Protein AF-A0A955KKB9-F1 (afdb_monomer)

Nearest PDB structures (foldseek):
  2l6j-assembly1_A  TM=2.402E-01  e=9.523E+00  Saccharomyces cerevisiae

Mean predicted aligned error: 6.65 Å

Sequence (128 aa):
MEPEPQNHTEEQAEVVNETSSSEEKAANIFSVLGYIIPILFFIPLLDEKTKSVPAVKFHANQQLIILILFIVLQFLHMSILMMLGSLGYLLMNVANLAIFALAIYGALSAHRGQMKELPLIGHFRILK

Secondary structure (DSSP, 8-state):
-PPP---HHHHHHHHHHHHHHHHHHHHHHHHHHHHHSGGGGGGGGSSHHHHTSHHHHHHHHHHHHHHHHHHHHHHHHHHHHHHHHHHHHHHHHHHHHHHHHHHHHHHHHHHTT--PPPTTTTT-----

Radius of gyration: 21.15 Å; Cα contacts (8 Å, |Δi|>4): 126; chains: 1; bounding box: 68×23×64 Å

pLDDT: mean 89.82, std 10.77, range [51.34, 97.81]

Foldseek 3Di:
DPPPPPDPPVVVVVVVVVLLVVLVVVLLVQLQVCLVVLVCLCVLCVDPSNVVDPSSLLSSQVSVQLVVQVVVLVVCLVVQCVVPPPVSVVVSVVSVVVSNVQSVVSNVCSNVVHSDAGPPRRPDHDDD

Structure (mmCIF, N/CA/C/O backbone):
data_AF-A0A955KKB9-F1
#
_entry.id   AF-A0A955KKB9-F1
#
loop_
_atom_site.group_PDB
_atom_site.id
_atom_site.type_symbol
_atom_site.label_atom_id
_atom_site.label_alt_id
_atom_site.label_comp_id
_atom_site.label_asym_id
_atom_site.label_entity_id
_atom_site.label_seq_id
_atom_site.pdbx_PDB_ins_code
_atom_site.Cartn_x
_atom_site.Cartn_y
_atom_site.Cartn_z
_atom_site.occupancy
_atom_site.B_iso_or_equiv
_atom_site.auth_seq_id
_atom_site.auth_comp_id
_atom_site.auth_asym_id
_atom_site.auth_atom_id
_atom_site.pdbx_PDB_model_num
ATOM 1 N N . MET A 1 1 ? -49.625 8.229 40.887 1.00 53.25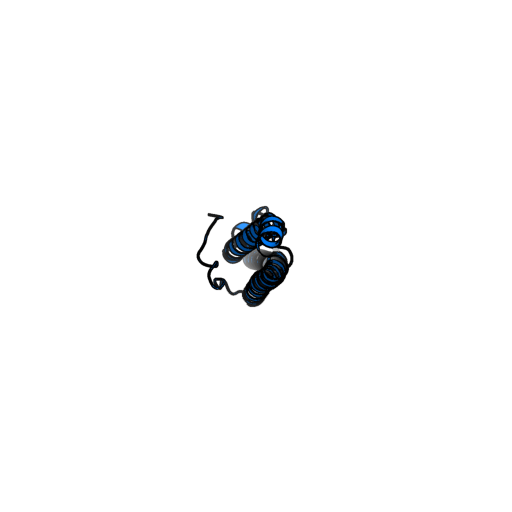 1 MET A N 1
ATOM 2 C CA . MET A 1 1 ? -48.943 7.397 39.880 1.00 53.25 1 MET A CA 1
ATOM 3 C C . MET A 1 1 ? -47.573 8.006 39.714 1.00 53.25 1 MET A C 1
ATOM 5 O O . MET A 1 1 ? -47.447 9.040 39.076 1.00 53.25 1 MET A O 1
ATOM 9 N N . GLU A 1 2 ? -46.612 7.473 40.456 1.00 51.34 2 GLU A N 1
ATOM 10 C CA . GLU A 1 2 ? -45.209 7.867 40.351 1.00 51.34 2 GLU A CA 1
ATOM 11 C C . GLU A 1 2 ? -44.683 7.283 39.031 1.00 51.34 2 GLU A C 1
ATOM 13 O O . GLU A 1 2 ? -44.978 6.116 38.760 1.00 51.34 2 GLU A O 1
ATOM 18 N N . PRO A 1 3 ? -44.038 8.070 38.152 1.00 57.94 3 PRO A N 1
ATOM 19 C CA . PRO A 1 3 ? -43.471 7.519 36.929 1.00 57.94 3 PRO A CA 1
ATOM 20 C C . PRO A 1 3 ? -42.380 6.518 37.318 1.00 57.94 3 PRO A C 1
ATOM 22 O O . PRO A 1 3 ? -41.490 6.850 38.099 1.00 57.94 3 PRO A O 1
ATOM 25 N N . GLU A 1 4 ? -42.476 5.285 36.816 1.00 61.56 4 GLU A N 1
ATOM 26 C CA . GLU A 1 4 ? -41.440 4.278 37.048 1.00 61.56 4 GLU A CA 1
ATOM 27 C C . GLU A 1 4 ? -40.074 4.806 36.581 1.00 61.56 4 GLU A C 1
ATOM 29 O O . GLU A 1 4 ? -40.006 5.480 35.547 1.00 61.56 4 GLU A O 1
ATOM 34 N N . PRO A 1 5 ? -38.980 4.526 37.313 1.00 53.59 5 PRO A N 1
ATOM 35 C CA . PRO A 1 5 ? -37.652 4.967 36.921 1.00 53.59 5 PRO A CA 1
ATOM 36 C C . PRO A 1 5 ? -37.246 4.233 35.640 1.00 53.59 5 PRO A C 1
ATOM 38 O O . PRO A 1 5 ? -36.786 3.093 35.675 1.00 53.59 5 PRO A O 1
ATOM 41 N N . GLN A 1 6 ? -37.431 4.884 34.492 1.00 57.03 6 GLN A N 1
ATOM 42 C CA . GLN A 1 6 ? -36.923 4.414 33.210 1.00 57.03 6 GLN A CA 1
ATOM 43 C C . GLN A 1 6 ? -35.391 4.403 33.262 1.00 57.03 6 GLN A C 1
ATOM 45 O O . GLN A 1 6 ? -34.722 5.408 33.068 1.00 57.03 6 GLN A O 1
ATOM 50 N N . ASN A 1 7 ? -34.845 3.242 33.600 1.00 58.91 7 ASN A N 1
ATOM 51 C CA . ASN A 1 7 ? -33.945 2.518 32.716 1.00 58.91 7 ASN A CA 1
ATOM 52 C C . ASN A 1 7 ? -32.727 3.269 32.128 1.00 58.91 7 ASN A C 1
ATOM 54 O O . ASN A 1 7 ? -32.299 2.999 31.009 1.00 58.91 7 ASN A O 1
ATOM 58 N N . HIS A 1 8 ? -32.116 4.175 32.892 1.00 59.00 8 HIS A N 1
ATOM 59 C CA . HIS A 1 8 ? -30.883 4.867 32.492 1.00 59.00 8 HIS A CA 1
ATOM 60 C C . HIS A 1 8 ? -29.696 3.923 32.217 1.00 59.00 8 HIS A C 1
ATOM 62 O O . HIS A 1 8 ? -28.721 4.328 31.588 1.00 59.00 8 HIS A O 1
ATOM 68 N N . THR A 1 9 ? -29.746 2.675 32.691 1.00 70.12 9 THR A N 1
ATOM 69 C CA . THR A 1 9 ? -28.692 1.676 32.474 1.00 70.12 9 THR A CA 1
ATOM 70 C C . THR A 1 9 ? -28.844 0.938 31.142 1.00 70.12 9 THR A C 1
ATOM 72 O O . THR A 1 9 ? -27.831 0.722 30.481 1.00 70.12 9 THR A O 1
ATOM 75 N N . GLU A 1 10 ? -30.060 0.589 30.702 1.00 72.94 10 GLU A N 1
ATOM 76 C CA . GLU A 1 10 ? -30.242 -0.056 29.389 1.00 72.94 10 GLU A CA 1
ATOM 77 C C . GLU A 1 10 ? -30.146 0.958 28.242 1.00 72.94 10 GLU A C 1
ATOM 79 O O . GLU A 1 10 ? -29.537 0.637 27.229 1.00 72.94 10 GLU A O 1
ATOM 84 N N . GLU A 1 11 ? -30.611 2.203 28.422 1.00 74.56 11 GLU A N 1
ATOM 85 C CA . GLU A 1 11 ? -30.453 3.267 27.413 1.00 74.56 11 GLU A CA 1
ATOM 86 C C . GLU A 1 11 ? -28.968 3.591 27.160 1.00 74.56 11 GLU A C 1
ATOM 88 O O . GLU A 1 11 ? -28.527 3.716 26.018 1.00 74.56 11 GLU A O 1
ATOM 93 N N . GLN A 1 12 ? -28.147 3.650 28.216 1.00 71.06 12 GLN A N 1
ATOM 94 C CA . GLN A 1 12 ? -26.698 3.824 28.062 1.00 71.06 12 GLN A CA 1
ATOM 95 C C . GLN A 1 12 ? -26.019 2.588 27.464 1.00 71.06 12 GLN A C 1
ATOM 97 O O . GLN A 1 12 ? -25.096 2.736 26.663 1.00 71.06 12 GLN A O 1
ATOM 102 N N . ALA A 1 13 ? -26.465 1.378 27.814 1.00 76.94 13 ALA A N 1
ATOM 103 C CA . ALA A 1 13 ? -25.939 0.153 27.217 1.00 76.94 13 ALA A CA 1
ATOM 104 C C . ALA A 1 13 ? -26.260 0.065 25.712 1.00 76.94 13 ALA A C 1
ATOM 106 O O . ALA A 1 13 ? -25.400 -0.342 24.931 1.00 76.94 13 ALA A O 1
ATOM 107 N N . GLU A 1 14 ? -27.451 0.497 25.295 1.00 77.94 14 GLU A N 1
ATOM 108 C CA . GLU A 1 14 ? -27.886 0.524 23.897 1.00 77.94 14 GLU A CA 1
ATOM 109 C C . GLU A 1 14 ? -27.102 1.564 23.081 1.00 77.94 14 GLU A C 1
ATOM 111 O O . GLU A 1 14 ? -26.516 1.219 22.054 1.00 77.94 14 GLU A O 1
ATOM 116 N N . VAL A 1 15 ? -26.961 2.797 23.587 1.00 79.75 15 VAL A N 1
ATOM 117 C CA . VAL A 1 15 ? -26.179 3.865 22.929 1.00 79.75 15 VAL A CA 1
ATOM 118 C C . VAL A 1 15 ? -24.700 3.487 22.784 1.00 79.75 15 VAL A C 1
ATOM 120 O O . VAL A 1 15 ? -24.095 3.736 21.736 1.00 79.75 15 VAL A O 1
ATOM 123 N N . VAL A 1 16 ? -24.101 2.868 23.808 1.00 80.44 16 VAL A N 1
ATOM 124 C CA . VAL A 1 16 ? -22.705 2.400 23.752 1.00 80.44 16 VAL A CA 1
ATOM 125 C C . VAL A 1 16 ? -22.542 1.283 22.720 1.00 80.44 16 VAL A C 1
ATOM 127 O O . VAL A 1 16 ? -21.574 1.301 21.959 1.00 80.44 16 VAL A O 1
ATOM 130 N N . ASN A 1 17 ? -23.490 0.346 22.651 1.00 79.19 17 ASN A N 1
ATOM 131 C CA . ASN A 1 17 ? -23.450 -0.777 21.716 1.00 79.19 17 ASN A CA 1
ATOM 132 C C . ASN A 1 17 ? -23.676 -0.344 20.252 1.00 79.19 17 ASN A C 1
ATOM 134 O O . ASN A 1 17 ? -23.012 -0.839 19.340 1.00 79.19 17 ASN A O 1
ATOM 138 N N . GLU A 1 18 ? -24.572 0.615 20.004 1.00 78.88 18 GLU A N 1
ATOM 139 C CA . GLU A 1 18 ? -24.777 1.178 18.663 1.00 78.88 18 GLU A CA 1
ATOM 140 C C . GLU A 1 18 ? -23.571 2.000 18.186 1.00 78.88 18 GLU A C 1
ATOM 142 O O . GLU A 1 18 ? -23.162 1.911 17.020 1.00 78.88 18 GLU A O 1
ATOM 147 N N . THR A 1 19 ? -22.974 2.781 19.093 1.00 78.06 19 THR A N 1
ATOM 148 C CA . THR A 1 19 ? -21.808 3.618 18.785 1.00 78.06 19 THR A CA 1
ATOM 149 C C . THR A 1 19 ? -20.592 2.754 18.451 1.00 78.06 19 THR A C 1
ATOM 151 O O . THR A 1 19 ? -19.985 2.951 17.397 1.00 78.06 19 THR A O 1
ATOM 154 N N . SER A 1 20 ? -20.285 1.741 19.270 1.00 79.00 20 SER A N 1
ATOM 155 C CA . SER A 1 20 ? -19.167 0.821 19.016 1.00 79.00 20 SER A CA 1
ATOM 156 C C . SER A 1 20 ? -19.353 0.037 17.712 1.00 79.00 20 SER A C 1
ATOM 158 O O . SER A 1 20 ? -18.431 -0.035 16.899 1.00 79.00 20 SER A O 1
ATOM 160 N N . SER A 1 21 ? -20.567 -0.457 17.438 1.00 82.12 21 SER A N 1
ATOM 161 C CA . SER A 1 21 ? -20.885 -1.153 16.184 1.00 82.12 21 SER A CA 1
ATOM 162 C C . SER A 1 21 ? -20.669 -0.269 14.950 1.00 82.12 21 SER A C 1
ATOM 164 O O . SER A 1 21 ? -20.189 -0.732 13.910 1.00 82.12 21 SER A O 1
ATOM 166 N N . SER A 1 22 ? -21.023 1.012 15.045 1.00 81.81 22 SER A N 1
ATOM 167 C CA . SER A 1 22 ? -20.892 1.966 13.942 1.00 81.81 22 SER A CA 1
ATOM 168 C C . SER A 1 22 ? -19.431 2.334 13.669 1.00 81.81 22 SER A C 1
ATOM 170 O O . SER A 1 22 ? -19.010 2.383 12.510 1.00 81.81 22 SER A O 1
ATOM 172 N N . GLU A 1 23 ? -18.641 2.533 14.723 1.00 81.06 23 GLU A N 1
ATOM 173 C CA . GLU A 1 23 ? -17.207 2.823 14.633 1.00 81.06 23 GLU A CA 1
ATOM 174 C C . GLU A 1 23 ? -16.420 1.632 14.069 1.00 81.06 23 GLU A C 1
ATOM 176 O O . GLU A 1 23 ? -15.588 1.810 13.176 1.00 81.06 23 GLU A O 1
ATOM 181 N N . GLU A 1 24 ? -16.742 0.407 14.492 1.00 80.19 24 GLU A N 1
ATOM 182 C CA . GLU A 1 24 ? -16.157 -0.819 13.938 1.00 80.19 24 GLU A CA 1
ATOM 183 C C . GLU A 1 24 ? -16.484 -0.997 12.450 1.00 80.19 24 GLU A C 1
ATOM 185 O O . GLU A 1 24 ? -15.611 -1.344 11.649 1.00 80.19 24 GLU A O 1
ATOM 190 N N . LYS A 1 25 ? -17.726 -0.715 12.036 1.00 85.69 25 LYS A N 1
ATOM 191 C CA . LYS A 1 25 ? -18.114 -0.750 10.615 1.00 85.69 25 LYS A CA 1
ATOM 192 C C . LYS A 1 25 ? -17.321 0.263 9.791 1.00 85.69 25 LYS A C 1
ATOM 194 O O . LYS A 1 25 ? -16.797 -0.101 8.737 1.00 85.69 25 LYS A O 1
ATOM 199 N N . ALA A 1 26 ? -17.199 1.503 10.264 1.00 82.25 26 ALA A N 1
ATOM 200 C CA . ALA A 1 26 ? -16.409 2.530 9.587 1.00 82.25 26 ALA A CA 1
ATOM 201 C C . ALA A 1 26 ? -14.926 2.127 9.495 1.00 82.25 26 ALA A C 1
ATOM 203 O O . ALA A 1 26 ? -14.334 2.173 8.413 1.00 82.25 26 ALA A O 1
ATOM 204 N N . ALA A 1 27 ? -14.347 1.645 10.599 1.00 84.44 27 ALA A N 1
ATOM 205 C CA . ALA A 1 27 ? -12.983 1.130 10.658 1.00 84.44 27 ALA A CA 1
ATOM 206 C C . ALA A 1 27 ? -12.735 0.011 9.632 1.00 84.44 27 ALA A C 1
ATOM 208 O O . ALA A 1 27 ? -11.718 0.031 8.931 1.00 84.44 27 ALA A O 1
ATOM 209 N N . ASN A 1 28 ? -13.673 -0.929 9.489 1.00 87.56 28 ASN A N 1
ATOM 210 C CA . ASN A 1 28 ? -13.590 -2.016 8.513 1.00 87.56 28 ASN A CA 1
ATOM 211 C C . ASN A 1 28 ? -13.627 -1.504 7.064 1.00 87.56 28 ASN A C 1
ATOM 213 O O . ASN A 1 28 ? -12.816 -1.937 6.241 1.00 87.56 28 ASN A O 1
ATOM 217 N N . ILE A 1 29 ? -14.509 -0.547 6.752 1.00 91.44 29 ILE A N 1
ATOM 218 C CA . ILE A 1 29 ? -14.609 0.048 5.408 1.00 91.44 29 ILE A CA 1
ATOM 219 C C . ILE A 1 29 ? -13.287 0.711 5.016 1.00 91.44 29 ILE A C 1
ATOM 221 O O . ILE A 1 29 ? -12.753 0.423 3.944 1.00 91.44 29 ILE A O 1
ATOM 225 N N . PHE A 1 30 ? -12.723 1.556 5.883 1.00 92.06 30 PHE A N 1
ATOM 226 C CA . PHE A 1 30 ? -11.461 2.236 5.583 1.00 92.06 30 PHE A CA 1
ATOM 227 C C . PHE A 1 30 ? -10.268 1.278 5.545 1.00 92.06 30 PHE A C 1
ATOM 229 O O . PHE A 1 30 ? -9.363 1.452 4.724 1.00 92.06 30 PHE A O 1
ATOM 236 N N . SER A 1 31 ? -10.288 0.231 6.372 1.00 91.69 31 SER A N 1
ATOM 237 C CA . SER A 1 31 ? -9.256 -0.807 6.360 1.00 91.69 31 SER A CA 1
ATOM 238 C C . SER A 1 31 ? -9.196 -1.539 5.021 1.00 91.69 31 SER A C 1
ATOM 240 O O . SER A 1 31 ? -8.103 -1.875 4.580 1.00 91.69 31 SER A O 1
ATOM 242 N N . VAL A 1 32 ? -10.328 -1.741 4.338 1.00 95.50 32 VAL A N 1
ATOM 243 C CA . VAL A 1 32 ? -10.368 -2.334 2.990 1.00 95.50 32 VAL A CA 1
ATOM 244 C C . VAL A 1 32 ? -10.091 -1.288 1.909 1.00 95.50 32 VAL A C 1
ATOM 246 O O . VAL A 1 32 ? -9.240 -1.505 1.043 1.00 95.50 32 VAL A O 1
ATOM 249 N N . LEU A 1 33 ? -10.782 -0.145 1.957 1.00 95.50 33 LEU A N 1
ATO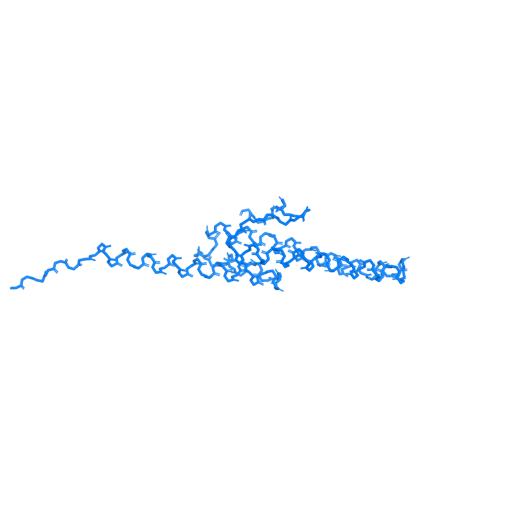M 250 C CA . LEU A 1 33 ? -10.721 0.891 0.923 1.00 95.50 33 LEU A CA 1
ATOM 251 C C . LEU A 1 33 ? -9.305 1.437 0.734 1.00 95.50 33 LEU A C 1
ATOM 253 O O . LEU A 1 33 ? -8.883 1.662 -0.400 1.00 95.50 33 LEU A O 1
ATOM 257 N N . GLY A 1 34 ? -8.550 1.590 1.821 1.00 95.19 34 GLY A N 1
ATOM 258 C CA . GLY A 1 34 ? -7.172 2.051 1.743 1.00 95.19 34 GLY A CA 1
ATOM 259 C C . GLY A 1 34 ? -6.240 1.082 1.008 1.00 95.19 34 GLY A C 1
ATOM 260 O O . GLY A 1 34 ? -5.199 1.509 0.548 1.00 95.19 34 GLY A O 1
ATOM 261 N N . TYR A 1 35 ? -6.576 -0.196 0.802 1.00 96.62 35 TYR A N 1
ATOM 262 C CA . TYR A 1 35 ? -5.774 -1.047 -0.096 1.00 96.62 35 TYR A CA 1
ATOM 263 C C . TYR A 1 35 ? -6.112 -0.838 -1.573 1.00 96.62 35 TYR A C 1
ATOM 265 O O . TYR A 1 35 ? -5.246 -1.017 -2.426 1.00 96.62 35 TYR A O 1
ATOM 273 N N . ILE A 1 36 ? -7.351 -0.450 -1.883 1.00 95.12 36 ILE A N 1
ATOM 274 C CA . ILE A 1 36 ? -7.781 -0.129 -3.251 1.00 95.12 36 ILE A CA 1
ATOM 275 C C . ILE A 1 36 ? -7.223 1.238 -3.657 1.00 95.12 36 ILE A C 1
ATOM 277 O O . ILE A 1 36 ? -6.758 1.420 -4.780 1.00 95.12 36 ILE A O 1
ATOM 281 N N . ILE A 1 37 ? -7.243 2.191 -2.724 1.00 96.31 37 ILE A N 1
ATOM 282 C CA . ILE A 1 37 ? -6.749 3.553 -2.913 1.00 96.31 37 ILE A CA 1
ATOM 283 C C . ILE A 1 37 ? -5.764 3.880 -1.768 1.00 96.31 37 ILE A C 1
ATOM 285 O O . ILE A 1 37 ? -6.150 4.545 -0.804 1.00 96.31 37 ILE A O 1
ATOM 289 N N . PRO A 1 38 ? -4.484 3.446 -1.863 1.00 95.19 38 PRO A N 1
ATOM 290 C CA . PRO A 1 38 ? -3.458 3.597 -0.813 1.00 95.19 38 PRO A CA 1
ATOM 291 C C . PRO A 1 38 ? -3.247 5.00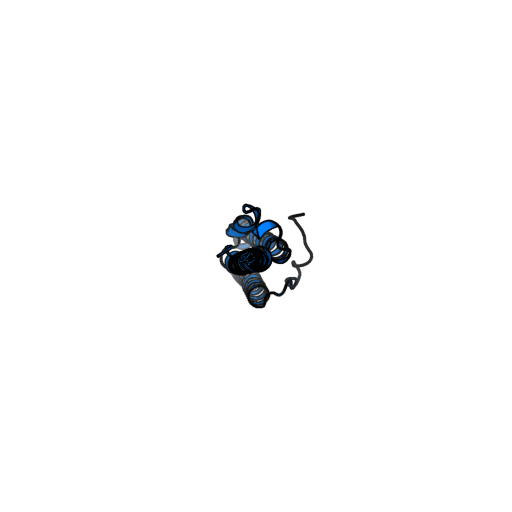1 -0.277 1.00 95.19 38 PRO A C 1
ATOM 293 O O . PRO A 1 38 ? -2.891 5.165 0.885 1.00 95.19 38 PRO A O 1
ATOM 296 N N . ILE A 1 39 ? -3.513 6.029 -1.082 1.00 96.75 39 ILE A N 1
ATOM 297 C CA . ILE A 1 39 ? -3.407 7.416 -0.630 1.00 96.75 39 ILE A CA 1
ATOM 298 C C . ILE A 1 39 ? -4.418 7.761 0.475 1.00 96.75 39 ILE A C 1
ATOM 300 O O . ILE A 1 39 ? -4.156 8.663 1.257 1.00 96.75 39 ILE A O 1
ATOM 304 N N . LEU A 1 40 ? -5.527 7.024 0.612 1.00 96.25 40 LEU A N 1
ATOM 305 C CA . LEU A 1 40 ? -6.551 7.278 1.633 1.00 96.25 40 LEU A CA 1
ATOM 306 C C . LEU A 1 40 ? -6.213 6.709 3.021 1.00 96.25 40 LEU A C 1
ATOM 308 O O . LEU A 1 40 ? -7.034 6.829 3.929 1.00 96.25 40 LEU A O 1
ATOM 312 N N . PHE A 1 41 ? -5.023 6.129 3.219 1.00 96.12 41 PHE A N 1
ATOM 313 C CA . PHE A 1 41 ? -4.624 5.489 4.482 1.00 96.12 41 PHE A CA 1
ATOM 314 C C . PHE A 1 41 ? -4.788 6.379 5.725 1.00 96.12 41 PHE A C 1
ATOM 316 O O . PHE A 1 41 ? -4.994 5.884 6.831 1.00 96.12 41 PHE A O 1
ATOM 323 N N . PHE A 1 42 ? -4.678 7.699 5.557 1.00 95.69 42 PHE A N 1
ATOM 324 C CA . PHE A 1 42 ? -4.711 8.658 6.656 1.00 95.69 42 PHE A CA 1
ATOM 325 C C . PHE A 1 42 ? -6.127 9.084 7.056 1.00 95.69 42 PHE A C 1
ATOM 327 O O . PHE A 1 42 ? -6.300 9.579 8.164 1.00 95.69 42 PHE A O 1
ATOM 334 N N . ILE A 1 43 ? -7.137 8.890 6.198 1.00 95.25 43 ILE A N 1
ATOM 335 C CA . ILE A 1 43 ? -8.516 9.338 6.451 1.00 95.25 43 ILE A CA 1
ATOM 336 C C . ILE A 1 43 ? -9.066 8.825 7.792 1.00 95.25 43 ILE A C 1
ATOM 338 O O . ILE A 1 43 ? -9.455 9.657 8.611 1.00 95.25 43 ILE A O 1
ATOM 342 N N . PRO A 1 44 ? -9.044 7.512 8.096 1.00 91.69 44 PRO A N 1
ATOM 343 C CA . PRO A 1 44 ? -9.562 7.015 9.372 1.00 91.69 44 PRO A CA 1
ATOM 344 C C . PRO A 1 44 ? -8.672 7.365 10.580 1.00 91.69 44 PRO A C 1
ATOM 346 O O . PRO A 1 44 ? -9.046 7.087 11.716 1.00 91.69 44 PRO A O 1
ATOM 349 N N . LEU A 1 45 ? -7.489 7.952 10.369 1.00 94.19 45 LEU A N 1
ATOM 350 C CA . LEU A 1 45 ? -6.620 8.426 11.452 1.00 94.19 45 LEU A CA 1
ATOM 351 C C . LEU A 1 45 ? -6.936 9.866 11.874 1.00 94.19 45 LEU A C 1
ATOM 353 O O . LEU A 1 45 ? -6.442 10.307 12.910 1.00 94.19 45 LEU A O 1
ATOM 357 N N . LEU A 1 46 ? -7.735 10.590 11.082 1.00 94.00 46 LEU A N 1
ATOM 358 C CA . LEU A 1 46 ? -8.174 11.952 11.392 1.00 94.00 46 LEU A CA 1
ATOM 359 C C . LEU A 1 46 ? -9.373 11.987 12.349 1.00 94.00 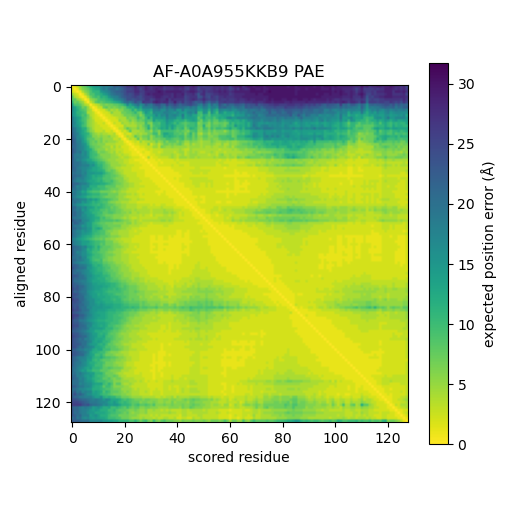46 LEU A C 1
ATOM 361 O O . LEU A 1 46 ? -9.600 13.011 12.986 1.00 94.00 46 LEU A O 1
ATOM 365 N N . ASP A 1 47 ? -10.131 10.896 12.449 1.00 91.81 47 ASP A N 1
ATOM 366 C CA . ASP A 1 47 ? -11.280 10.783 13.348 1.00 91.81 47 ASP A CA 1
ATOM 367 C C . ASP A 1 47 ? -10.859 10.126 14.674 1.00 91.81 47 ASP A C 1
ATOM 369 O O . ASP A 1 47 ? -10.296 9.030 14.700 1.00 91.81 47 ASP A O 1
ATOM 373 N N . GLU A 1 48 ? -11.132 10.815 15.788 1.00 89.25 48 GLU A N 1
ATOM 374 C CA . GLU A 1 48 ? -10.856 10.366 17.160 1.00 89.25 48 GLU A CA 1
ATOM 375 C C . GLU A 1 48 ? -11.478 9.002 17.471 1.00 89.25 48 GLU A C 1
ATOM 377 O O . GLU A 1 48 ? -10.889 8.199 18.199 1.00 89.25 48 GLU A O 1
ATOM 382 N N . LYS A 1 49 ? -12.645 8.729 16.883 1.00 86.81 49 LYS A N 1
ATOM 383 C CA . LYS A 1 49 ? -13.397 7.494 17.087 1.00 86.81 49 LYS A CA 1
ATOM 384 C C . LYS A 1 49 ? -12.681 6.314 16.448 1.00 86.81 49 LYS A C 1
ATOM 386 O O . LYS A 1 49 ? -12.335 5.341 17.113 1.00 86.81 49 LYS A O 1
ATOM 391 N N . THR A 1 50 ? -12.350 6.435 15.164 1.00 88.56 50 THR A N 1
ATOM 392 C CA . THR A 1 50 ? -11.743 5.339 14.401 1.00 88.56 50 THR A CA 1
ATOM 393 C C . THR A 1 50 ? -10.247 5.183 14.656 1.00 88.56 50 THR A C 1
ATOM 395 O O . THR A 1 50 ? -9.744 4.061 14.611 1.00 88.56 50 THR A O 1
ATOM 398 N N . LYS A 1 51 ? -9.506 6.258 14.963 1.00 88.81 51 LYS A N 1
ATOM 399 C CA . LYS A 1 51 ? -8.044 6.179 15.151 1.00 88.81 51 LYS A CA 1
ATOM 400 C C . LYS A 1 51 ? -7.628 5.347 16.370 1.00 88.81 51 LYS A C 1
ATOM 402 O O . LYS A 1 51 ? -6.486 4.891 16.432 1.00 88.81 51 LYS A O 1
ATOM 407 N N . SER A 1 52 ? -8.530 5.187 17.342 1.00 87.81 52 SER A N 1
ATOM 408 C CA . SER A 1 52 ? -8.310 4.385 18.550 1.00 87.81 52 SER A CA 1
ATOM 409 C C . SER A 1 52 ? -8.377 2.875 18.276 1.00 87.81 52 SER A C 1
ATOM 411 O O . SER A 1 52 ? -7.782 2.084 19.009 1.00 87.81 52 SER A O 1
ATOM 413 N N . VAL A 1 53 ? -9.035 2.473 17.181 1.00 90.19 53 VAL A N 1
ATOM 414 C CA . VAL A 1 53 ? -9.220 1.074 16.794 1.00 90.19 53 VAL A CA 1
ATOM 415 C C . VAL A 1 53 ? -7.885 0.485 16.304 1.00 90.19 53 VAL A C 1
ATOM 417 O O . VAL A 1 53 ? -7.331 0.960 15.306 1.00 90.19 53 VAL A O 1
ATOM 420 N N . PRO A 1 54 ? -7.358 -0.593 16.925 1.00 90.88 54 PRO A N 1
ATOM 421 C CA . PRO A 1 54 ? -6.047 -1.148 16.569 1.00 90.88 54 PRO A CA 1
ATOM 422 C C . PRO A 1 54 ? -5.912 -1.550 15.091 1.00 90.88 54 PRO A C 1
ATOM 424 O O . PRO A 1 54 ? -4.873 -1.309 14.469 1.00 90.88 54 PRO A O 1
ATOM 427 N N . ALA A 1 55 ? -6.978 -2.111 14.509 1.00 92.38 55 ALA A N 1
ATOM 428 C CA . ALA A 1 55 ? -7.007 -2.545 13.113 1.00 92.38 55 ALA A CA 1
ATOM 429 C C . ALA A 1 55 ? -6.828 -1.381 12.126 1.00 92.38 55 ALA A C 1
ATOM 431 O O . ALA A 1 55 ? -6.115 -1.530 11.133 1.00 92.38 55 ALA A O 1
ATOM 432 N N . VAL A 1 56 ? -7.395 -0.207 12.425 1.00 93.75 56 VAL A N 1
ATOM 433 C CA . VAL A 1 56 ? -7.276 0.990 11.577 1.00 93.75 56 VAL A CA 1
ATOM 434 C C . VAL A 1 56 ? -5.815 1.375 11.420 1.00 93.75 56 VAL A C 1
ATOM 436 O O . VAL A 1 56 ? -5.317 1.530 10.308 1.00 93.75 56 VAL A O 1
ATOM 439 N N . LYS A 1 57 ? -5.092 1.462 12.537 1.00 94.50 57 LYS A N 1
ATOM 440 C CA . LYS A 1 57 ? -3.675 1.827 12.541 1.00 94.50 57 LYS A CA 1
ATOM 441 C C . LYS A 1 57 ? -2.790 0.768 11.892 1.00 94.50 57 LYS A C 1
ATOM 443 O O . LYS A 1 57 ? -1.803 1.097 11.229 1.00 94.50 57 LYS A O 1
ATOM 448 N N . PHE A 1 58 ? -3.132 -0.503 12.087 1.00 95.75 58 PHE A N 1
ATOM 449 C CA . PHE A 1 58 ? -2.440 -1.620 11.461 1.00 95.75 58 PHE A CA 1
ATOM 450 C C . PHE A 1 58 ? -2.551 -1.563 9.931 1.00 95.75 58 PHE A C 1
ATOM 452 O O . PHE A 1 58 ? -1.531 -1.566 9.238 1.00 95.75 58 PHE A O 1
ATOM 459 N N . HIS A 1 59 ? -3.773 -1.460 9.403 1.00 95.94 59 HIS A N 1
ATOM 460 C CA . HIS A 1 59 ? -4.005 -1.417 7.962 1.00 95.94 59 HIS A CA 1
ATOM 461 C C . HIS A 1 59 ? -3.500 -0.109 7.347 1.00 95.94 59 HIS A C 1
ATOM 463 O O . HIS A 1 59 ? -2.828 -0.160 6.320 1.00 95.94 59 HIS A O 1
ATOM 469 N N . ALA A 1 60 ? -3.678 1.035 8.013 1.00 96.75 60 ALA A N 1
ATOM 470 C CA . ALA A 1 60 ? -3.134 2.313 7.551 1.00 96.75 60 ALA A CA 1
ATOM 471 C C . ALA A 1 60 ? -1.603 2.285 7.393 1.00 96.75 60 ALA A C 1
ATOM 473 O O . ALA A 1 60 ? -1.068 2.814 6.420 1.00 96.75 60 ALA A O 1
ATOM 474 N N . ASN A 1 61 ? -0.883 1.612 8.301 1.00 97.12 61 ASN A N 1
ATOM 475 C CA . ASN A 1 61 ? 0.562 1.407 8.166 1.00 97.12 61 ASN A CA 1
ATOM 476 C C . ASN A 1 61 ? 0.917 0.637 6.889 1.00 97.12 61 ASN A C 1
ATOM 478 O O . ASN A 1 61 ? 1.800 1.050 6.140 1.00 97.12 61 ASN A O 1
ATOM 482 N N . GLN A 1 62 ? 0.231 -0.475 6.624 1.00 97.00 62 GLN A N 1
ATOM 483 C CA . GLN A 1 62 ? 0.493 -1.281 5.431 1.00 97.00 62 GLN A CA 1
ATOM 484 C C . GLN A 1 62 ? 0.142 -0.544 4.138 1.00 97.00 62 GLN A C 1
ATOM 486 O O . GLN A 1 62 ? 0.890 -0.623 3.166 1.00 97.00 62 GLN A O 1
ATOM 491 N N . GLN A 1 63 ? -0.967 0.193 4.135 1.00 97.44 63 GLN A N 1
ATOM 492 C CA . GLN A 1 63 ? -1.403 1.009 3.005 1.00 97.44 63 GLN A CA 1
ATOM 493 C C . GLN A 1 63 ? -0.384 2.118 2.704 1.00 97.44 63 GLN A C 1
ATOM 495 O O . GLN A 1 63 ? -0.009 2.301 1.547 1.00 97.44 63 GLN A O 1
ATOM 500 N N . LEU A 1 64 ? 0.155 2.779 3.736 1.00 97.81 64 LEU A N 1
ATOM 501 C CA . LEU A 1 64 ? 1.243 3.747 3.590 1.00 97.81 64 LEU A CA 1
ATOM 502 C C . LEU A 1 64 ? 2.512 3.107 3.008 1.00 97.81 64 LEU A C 1
ATOM 504 O O . LEU A 1 64 ? 3.137 3.679 2.118 1.00 97.81 64 LEU A O 1
ATOM 508 N N . ILE A 1 65 ? 2.890 1.911 3.463 1.00 97.50 65 ILE A N 1
ATOM 509 C CA . ILE A 1 65 ? 4.062 1.202 2.927 1.00 97.50 65 ILE A CA 1
ATOM 510 C C . ILE A 1 65 ? 3.855 0.847 1.447 1.00 97.50 65 ILE A C 1
ATOM 512 O O . ILE A 1 65 ? 4.753 1.082 0.639 1.00 97.50 65 ILE A O 1
ATOM 516 N N . ILE A 1 66 ? 2.676 0.335 1.073 1.00 97.62 66 ILE A N 1
ATOM 517 C CA . ILE A 1 66 ? 2.314 0.068 -0.330 1.00 97.62 66 ILE A CA 1
ATOM 518 C C . ILE A 1 66 ? 2.395 1.352 -1.162 1.00 97.62 66 ILE A C 1
ATOM 520 O O . ILE A 1 66 ? 2.971 1.334 -2.250 1.00 97.62 66 ILE A O 1
ATOM 524 N N . LEU A 1 67 ? 1.859 2.467 -0.655 1.00 97.81 67 LEU A N 1
ATOM 525 C CA . LEU A 1 67 ? 1.908 3.764 -1.328 1.00 97.81 67 LEU A CA 1
ATOM 526 C C . LEU A 1 67 ? 3.354 4.217 -1.568 1.00 97.81 67 LEU A C 1
ATOM 528 O O . LEU A 1 67 ? 3.692 4.618 -2.679 1.00 97.81 67 LEU A O 1
ATOM 532 N N . ILE A 1 68 ? 4.216 4.118 -0.552 1.00 97.56 68 ILE A N 1
ATOM 533 C CA . ILE A 1 68 ? 5.636 4.472 -0.664 1.00 97.56 68 ILE A CA 1
ATOM 534 C C . ILE A 1 68 ? 6.327 3.588 -1.706 1.00 97.56 68 ILE A C 1
ATOM 536 O O . ILE 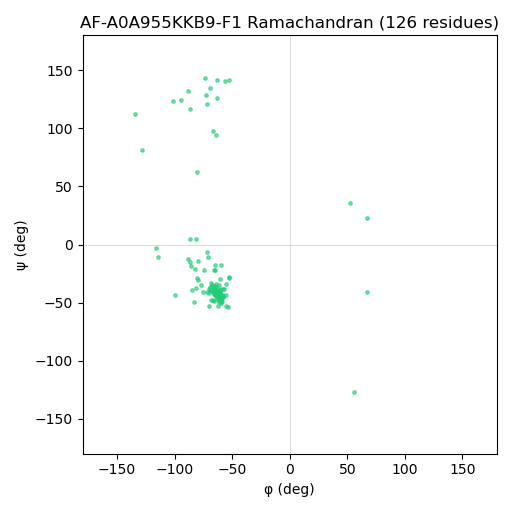A 1 68 ? 7.016 4.114 -2.577 1.00 97.56 68 ILE A O 1
ATOM 540 N N . LEU A 1 69 ? 6.121 2.268 -1.662 1.00 96.50 69 LEU A N 1
ATOM 541 C CA . LEU A 1 69 ? 6.691 1.335 -2.641 1.00 96.50 69 LEU A CA 1
ATOM 542 C C . LEU A 1 69 ? 6.253 1.673 -4.065 1.00 96.50 69 LEU A C 1
ATOM 544 O O . LEU A 1 69 ? 7.082 1.695 -4.973 1.00 96.50 69 LEU A O 1
ATOM 548 N N . PHE A 1 70 ? 4.965 1.967 -4.250 1.00 96.81 70 PHE A N 1
ATOM 549 C CA . PHE A 1 70 ? 4.427 2.358 -5.542 1.00 96.81 70 PHE A CA 1
ATOM 550 C C . PHE A 1 70 ? 5.076 3.651 -6.044 1.00 96.81 70 PHE A C 1
ATOM 552 O O . PHE A 1 70 ? 5.587 3.678 -7.160 1.00 96.81 70 PHE A O 1
ATOM 559 N N . ILE A 1 71 ? 5.130 4.695 -5.211 1.00 97.56 71 ILE A N 1
ATOM 560 C CA . ILE A 1 71 ? 5.748 5.981 -5.560 1.00 97.56 71 ILE A CA 1
ATOM 561 C C . ILE A 1 71 ? 7.224 5.795 -5.934 1.00 97.56 71 ILE A C 1
ATOM 563 O O . ILE A 1 71 ? 7.649 6.266 -6.989 1.00 97.56 71 ILE A O 1
ATOM 567 N N . VAL A 1 72 ? 7.997 5.074 -5.116 1.00 97.19 72 VAL A N 1
ATOM 568 C CA . VAL A 1 72 ? 9.416 4.785 -5.385 1.00 97.19 72 VAL A CA 1
ATOM 569 C C . VAL A 1 72 ? 9.579 4.061 -6.721 1.00 97.19 72 VAL A C 1
ATOM 571 O O . VAL A 1 72 ? 10.423 4.450 -7.526 1.00 97.19 72 VAL A O 1
ATOM 574 N N . LEU A 1 73 ? 8.747 3.053 -6.997 1.00 96.56 73 LEU A N 1
ATOM 575 C CA . LEU A 1 73 ? 8.797 2.316 -8.257 1.00 96.56 73 LEU A CA 1
ATOM 576 C C . LEU A 1 73 ? 8.484 3.219 -9.462 1.00 96.56 73 LEU A C 1
ATOM 578 O O . LEU A 1 73 ? 9.178 3.132 -10.473 1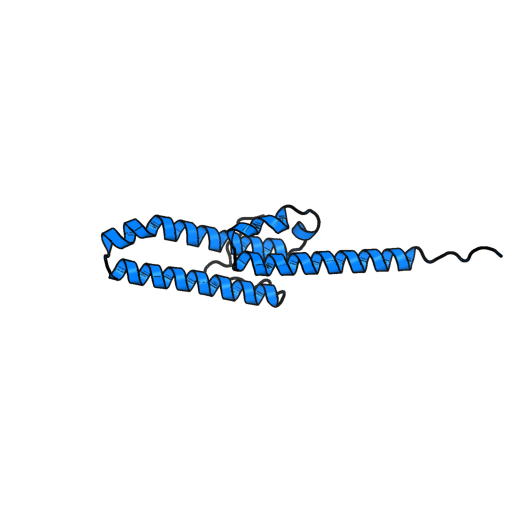.00 96.56 73 LEU A O 1
ATOM 582 N N . GLN A 1 74 ? 7.501 4.121 -9.351 1.00 95.38 74 GLN A N 1
ATOM 583 C CA . GLN A 1 74 ? 7.176 5.063 -10.429 1.00 95.38 74 GLN A CA 1
ATOM 584 C C . GLN A 1 74 ? 8.311 6.056 -10.700 1.00 95.38 74 GLN A C 1
ATOM 586 O O . GLN A 1 74 ? 8.607 6.334 -11.861 1.00 95.38 74 GLN A O 1
ATOM 591 N N . PHE A 1 75 ? 9.000 6.542 -9.664 1.00 96.31 75 PHE A N 1
ATOM 592 C CA . PHE A 1 75 ? 10.178 7.396 -9.849 1.00 96.31 75 PHE A CA 1
ATOM 593 C C . PHE A 1 75 ? 11.337 6.664 -10.538 1.00 96.31 75 PHE A C 1
ATOM 595 O O . PHE A 1 75 ? 12.048 7.257 -11.348 1.00 96.31 75 PHE A O 1
ATOM 602 N N . LEU A 1 76 ? 11.520 5.372 -10.253 1.00 95.75 76 LEU A N 1
ATOM 603 C CA . LEU A 1 76 ? 12.573 4.557 -10.866 1.00 95.75 76 LEU A CA 1
ATOM 604 C C . LEU A 1 76 ? 12.229 4.075 -12.282 1.00 95.75 76 LEU A C 1
ATOM 606 O O . LEU A 1 76 ? 13.124 3.633 -13.005 1.00 95.75 76 LEU A O 1
ATOM 610 N N . HIS A 1 77 ? 10.965 4.179 -12.693 1.00 94.12 77 HIS A N 1
ATOM 61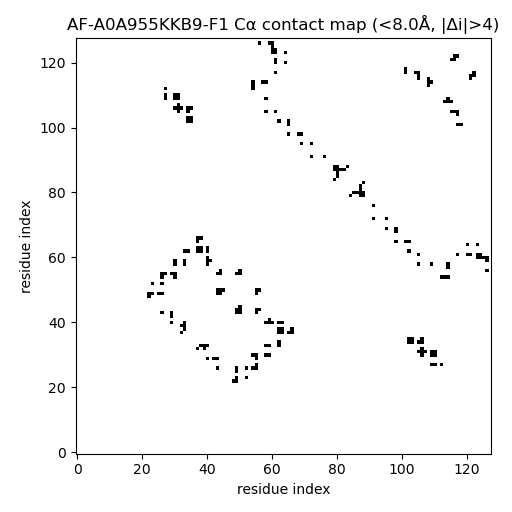1 C CA . HIS A 1 77 ? 10.461 3.613 -13.940 1.00 94.12 77 HIS A CA 1
ATOM 612 C C . HIS A 1 77 ? 11.263 4.092 -15.161 1.00 94.12 77 HIS A C 1
ATOM 614 O O . HIS A 1 77 ? 11.796 3.267 -15.904 1.00 94.12 77 HIS A O 1
ATOM 620 N N . MET A 1 78 ? 11.425 5.408 -15.344 1.00 93.88 78 MET A N 1
ATOM 621 C CA . MET A 1 78 ? 12.145 5.957 -16.504 1.00 93.88 78 MET A CA 1
ATOM 622 C C . MET A 1 78 ? 13.618 5.544 -16.526 1.00 93.88 78 MET A C 1
ATOM 624 O O . MET A 1 78 ? 14.122 5.115 -17.563 1.00 93.88 78 MET A O 1
ATOM 628 N N . SER A 1 79 ? 14.296 5.605 -15.379 1.00 95.38 79 SER A N 1
ATOM 629 C CA . SER A 1 79 ? 15.702 5.206 -15.258 1.00 95.38 79 SER A CA 1
ATOM 630 C C . SER A 1 79 ? 15.908 3.734 -15.620 1.00 95.38 79 SER A C 1
ATOM 632 O O . SER A 1 79 ? 16.853 3.388 -16.328 1.00 95.38 79 SER A O 1
ATOM 634 N N . ILE A 1 80 ? 14.997 2.862 -15.181 1.00 94.81 80 ILE A N 1
ATOM 635 C CA . ILE A 1 80 ? 15.066 1.425 -15.455 1.00 94.81 80 ILE A CA 1
ATOM 636 C C . ILE A 1 80 ? 14.786 1.125 -16.931 1.00 94.81 80 ILE A C 1
ATOM 638 O O . ILE A 1 80 ? 15.504 0.321 -17.530 1.00 94.81 80 ILE A O 1
ATOM 642 N N . LEU A 1 81 ? 13.806 1.794 -17.544 1.00 95.25 81 LEU A N 1
ATOM 643 C CA . LEU A 1 81 ? 13.551 1.667 -18.982 1.00 95.25 81 LEU A CA 1
ATOM 644 C C . LEU A 1 81 ? 14.752 2.106 -19.818 1.00 95.25 81 LEU A C 1
ATOM 646 O O . LEU A 1 81 ? 15.100 1.429 -20.781 1.00 95.25 81 LEU A O 1
ATOM 650 N N . MET A 1 82 ? 15.408 3.205 -19.444 1.00 96.06 82 MET A N 1
ATOM 651 C CA . MET A 1 82 ? 16.557 3.718 -20.190 1.00 96.06 82 MET A CA 1
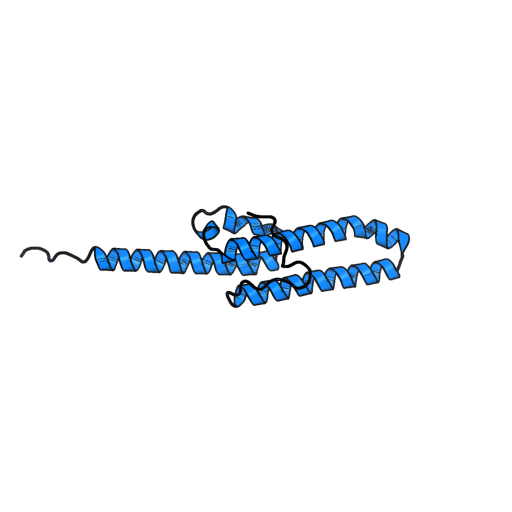ATOM 652 C C . MET A 1 82 ? 17.769 2.779 -20.100 1.00 96.06 82 MET A C 1
ATOM 654 O O . MET A 1 82 ? 18.506 2.633 -21.070 1.00 96.06 82 MET A O 1
ATOM 658 N N . MET A 1 83 ? 17.957 2.117 -18.953 1.00 95.94 83 MET A N 1
ATOM 659 C CA . MET A 1 83 ? 19.083 1.208 -18.719 1.00 95.94 83 MET A CA 1
ATOM 660 C C . MET A 1 83 ? 18.870 -0.196 -19.306 1.00 95.94 83 MET A C 1
ATOM 662 O O . MET A 1 83 ? 19.820 -0.808 -19.786 1.00 95.94 83 MET A O 1
ATOM 666 N N . LEU A 1 84 ? 17.644 -0.726 -19.245 1.00 96.12 84 LEU A N 1
ATOM 667 C CA . LEU A 1 84 ? 17.339 -2.131 -19.560 1.00 96.12 84 LEU A CA 1
ATOM 668 C C . LEU A 1 84 ? 16.407 -2.313 -20.771 1.00 96.12 84 LEU A C 1
ATOM 670 O O . LEU A 1 84 ? 16.110 -3.449 -21.146 1.00 96.12 84 LEU A O 1
ATOM 674 N N . GLY A 1 85 ? 15.915 -1.230 -21.378 1.00 94.88 85 GLY A N 1
ATOM 675 C CA . GLY A 1 85 ? 15.029 -1.273 -22.542 1.00 94.88 85 GLY A CA 1
ATOM 676 C C . GLY A 1 85 ? 13.769 -2.113 -22.303 1.00 94.88 85 GLY A C 1
ATOM 677 O O . GLY A 1 85 ? 13.044 -1.926 -21.323 1.00 94.88 85 GLY A O 1
ATOM 678 N N . SER A 1 86 ? 13.515 -3.076 -23.196 1.00 94.12 86 SER A N 1
ATOM 679 C CA . SER A 1 86 ? 12.349 -3.971 -23.129 1.00 94.12 86 SER A CA 1
ATOM 680 C C . SER A 1 86 ? 12.344 -4.881 -21.896 1.00 94.12 86 SER A C 1
ATOM 682 O O . SER A 1 86 ? 11.277 -5.149 -21.340 1.00 94.12 86 SER A O 1
ATOM 684 N N . LEU A 1 87 ? 13.515 -5.316 -21.419 1.00 95.44 87 LEU A N 1
ATOM 685 C CA . LEU A 1 87 ? 13.616 -6.099 -20.186 1.00 95.44 87 LEU A CA 1
ATOM 686 C C . LEU A 1 87 ? 13.225 -5.252 -18.969 1.00 95.44 87 LEU A C 1
ATOM 688 O O . LEU A 1 87 ? 12.512 -5.730 -18.089 1.00 95.44 87 LEU A O 1
ATOM 692 N N . GLY A 1 88 ? 13.629 -3.977 -18.953 1.00 95.44 88 GLY A N 1
ATOM 693 C CA . GLY A 1 88 ? 13.215 -3.016 -17.930 1.00 95.44 88 GLY A CA 1
ATOM 694 C C . GLY A 1 88 ? 11.696 -2.872 -17.872 1.00 95.44 88 GLY A C 1
ATOM 695 O O . GLY A 1 88 ? 11.115 -2.928 -16.790 1.00 95.44 88 GLY A O 1
ATOM 696 N N . TYR A 1 89 ? 11.041 -2.785 -19.032 1.00 94.12 89 TYR A N 1
ATOM 697 C CA . TYR A 1 89 ? 9.582 -2.707 -19.111 1.00 94.12 89 TYR A CA 1
ATOM 698 C C . TYR A 1 89 ? 8.906 -3.942 -18.504 1.00 94.12 89 TYR A C 1
ATOM 700 O O . TYR A 1 89 ? 7.993 -3.808 -17.686 1.00 94.12 89 TYR A O 1
ATOM 708 N N . LEU A 1 90 ? 9.373 -5.148 -18.844 1.00 96.50 90 LEU A N 1
ATOM 709 C CA . LEU A 1 90 ? 8.831 -6.384 -18.276 1.00 96.50 90 LEU A CA 1
ATOM 710 C C . LEU A 1 90 ? 8.992 -6.424 -16.746 1.00 96.50 90 LEU A C 1
ATOM 712 O O . LEU A 1 90 ? 8.028 -6.715 -16.039 1.00 96.50 90 LEU A O 1
ATOM 716 N N . LEU A 1 91 ? 10.175 -6.075 -16.230 1.00 96.19 91 LEU A N 1
ATOM 717 C CA . LEU A 1 91 ? 10.447 -6.043 -14.789 1.00 96.19 91 LEU A CA 1
ATOM 718 C C . LEU A 1 91 ? 9.549 -5.046 -14.049 1.00 96.19 91 LEU A C 1
ATOM 720 O O . LEU A 1 91 ? 9.030 -5.370 -12.981 1.00 96.19 91 LEU A O 1
ATOM 724 N N . MET A 1 92 ? 9.316 -3.862 -14.621 1.00 96.00 92 MET A N 1
ATOM 725 C CA . MET A 1 92 ? 8.412 -2.865 -14.038 1.00 96.00 92 MET A CA 1
ATOM 726 C C . MET A 1 92 ? 6.970 -3.368 -13.972 1.00 96.00 92 MET A C 1
ATOM 728 O O . MET A 1 92 ? 6.305 -3.175 -12.955 1.00 96.00 92 MET A O 1
ATOM 732 N N . ASN A 1 93 ? 6.484 -4.055 -15.006 1.00 95.38 93 ASN A N 1
ATOM 733 C CA . ASN A 1 93 ? 5.140 -4.636 -14.986 1.00 95.38 93 ASN A CA 1
ATOM 734 C C . ASN A 1 93 ? 5.011 -5.745 -13.933 1.00 95.38 93 ASN A C 1
ATOM 736 O O . ASN A 1 93 ? 4.035 -5.764 -13.186 1.00 95.38 93 ASN A O 1
ATOM 740 N N . VAL A 1 94 ? 6.015 -6.620 -13.812 1.00 97.50 94 VAL A N 1
ATOM 741 C CA . VAL A 1 94 ? 6.043 -7.665 -12.774 1.00 97.50 94 VAL A CA 1
ATOM 742 C C . VAL A 1 94 ? 6.072 -7.051 -11.372 1.00 97.50 94 VAL A C 1
ATOM 744 O O . VAL A 1 94 ? 5.330 -7.494 -10.497 1.00 97.50 94 VAL A O 1
ATOM 747 N N . ALA A 1 95 ? 6.870 -6.004 -11.153 1.00 96.69 95 ALA A N 1
ATOM 748 C CA . ALA A 1 95 ? 6.926 -5.305 -9.871 1.00 96.69 95 ALA A CA 1
ATOM 749 C C . ALA A 1 95 ? 5.587 -4.630 -9.518 1.00 96.69 95 ALA A C 1
ATOM 751 O O . ALA A 1 95 ? 5.110 -4.772 -8.392 1.00 96.69 95 ALA A O 1
ATOM 752 N N . ASN A 1 96 ? 4.935 -3.964 -10.479 1.00 95.94 96 ASN A N 1
ATOM 753 C CA . ASN A 1 96 ? 3.596 -3.397 -10.278 1.00 95.94 96 ASN A CA 1
ATOM 754 C C . ASN A 1 96 ? 2.563 -4.486 -9.955 1.00 95.94 96 ASN A C 1
ATOM 756 O O . ASN A 1 96 ? 1.752 -4.311 -9.046 1.00 95.94 96 ASN A O 1
ATOM 760 N N . LEU A 1 97 ? 2.622 -5.631 -10.642 1.00 97.50 97 LEU A N 1
ATOM 761 C CA . LEU A 1 97 ? 1.741 -6.765 -10.371 1.00 97.50 97 LEU A CA 1
ATOM 762 C C . LEU A 1 97 ? 1.966 -7.344 -8.967 1.00 97.50 97 LEU A C 1
ATOM 764 O O . LEU A 1 97 ? 1.001 -7.684 -8.286 1.00 97.50 97 LEU A O 1
ATOM 768 N N . ALA A 1 98 ? 3.216 -7.417 -8.506 1.00 97.31 98 ALA A N 1
ATOM 769 C CA . ALA A 1 98 ? 3.535 -7.849 -7.148 1.00 97.31 98 ALA A CA 1
ATOM 770 C C . ALA A 1 98 ? 2.962 -6.885 -6.094 1.00 97.31 98 ALA A C 1
ATOM 772 O O . ALA A 1 98 ? 2.328 -7.335 -5.142 1.00 97.31 98 ALA A O 1
ATOM 773 N N . ILE A 1 99 ? 3.110 -5.567 -6.283 1.00 97.06 99 ILE A N 1
ATOM 774 C CA . ILE A 1 99 ? 2.505 -4.555 -5.396 1.00 97.06 99 ILE A CA 1
ATOM 775 C C . ILE A 1 99 ? 0.977 -4.689 -5.390 1.00 97.06 99 ILE A C 1
ATOM 777 O O . ILE A 1 99 ? 0.359 -4.673 -4.325 1.00 97.06 99 ILE A O 1
ATOM 781 N N . PHE A 1 100 ? 0.364 -4.885 -6.559 1.00 96.81 100 PHE A N 1
ATOM 782 C CA . PHE A 1 100 ? -1.078 -5.092 -6.675 1.00 96.81 100 PHE A CA 1
ATOM 783 C C . PHE A 1 100 ? -1.545 -6.366 -5.954 1.00 96.81 100 PHE A C 1
ATOM 785 O O . PHE A 1 100 ? -2.542 -6.344 -5.233 1.00 96.81 100 PHE A O 1
ATOM 792 N N . ALA A 1 101 ? -0.796 -7.465 -6.065 1.00 97.62 101 ALA A N 1
ATOM 793 C CA . ALA A 1 101 ? -1.083 -8.698 -5.337 1.00 97.62 101 ALA A CA 1
ATOM 794 C C . ALA A 1 101 ? -0.995 -8.505 -3.810 1.00 97.62 101 ALA A C 1
ATOM 796 O O . ALA A 1 101 ? -1.851 -9.010 -3.080 1.00 97.62 101 ALA A O 1
ATOM 797 N N . LEU A 1 102 ? -0.012 -7.736 -3.322 1.00 97.75 102 LEU A N 1
ATOM 798 C CA . LEU A 1 102 ? 0.089 -7.373 -1.903 1.00 97.75 102 LEU A CA 1
ATOM 799 C C . LEU A 1 102 ? -1.109 -6.529 -1.450 1.00 97.75 102 LEU A C 1
ATOM 801 O O . LEU A 1 102 ? -1.649 -6.776 -0.371 1.00 97.75 102 LEU A O 1
ATOM 805 N N . ALA A 1 103 ? -1.565 -5.586 -2.279 1.00 97.44 103 ALA A N 1
ATOM 806 C CA . ALA A 1 103 ? -2.757 -4.792 -1.997 1.00 97.44 103 ALA A CA 1
ATOM 807 C C . ALA A 1 103 ? -4.014 -5.670 -1.880 1.00 97.44 103 ALA A C 1
ATOM 809 O O . ALA A 1 103 ? -4.754 -5.544 -0.905 1.00 97.44 103 ALA A O 1
ATOM 810 N N . ILE A 1 104 ? -4.220 -6.625 -2.796 1.00 97.56 104 ILE A N 1
ATOM 811 C CA . ILE A 1 104 ? -5.334 -7.587 -2.713 1.00 97.56 104 ILE A CA 1
ATOM 812 C C . ILE A 1 104 ? -5.234 -8.440 -1.444 1.00 97.56 104 ILE A C 1
ATOM 814 O O . ILE A 1 104 ? -6.227 -8.616 -0.739 1.00 97.56 104 ILE A O 1
ATOM 818 N N . TYR A 1 105 ? -4.050 -8.969 -1.128 1.00 97.44 105 TYR A N 1
ATOM 819 C CA . TYR A 1 105 ? -3.852 -9.788 0.070 1.00 97.44 105 TYR A CA 1
ATOM 820 C C . TYR A 1 105 ? -4.169 -9.007 1.357 1.00 97.44 105 TYR A C 1
ATOM 822 O O . TYR A 1 105 ? -4.836 -9.526 2.260 1.00 97.44 105 TYR A O 1
ATOM 830 N N . GLY A 1 106 ? -3.743 -7.744 1.420 1.00 96.94 106 GLY A N 1
ATOM 831 C CA . GLY A 1 106 ? -4.080 -6.829 2.505 1.00 96.94 106 GLY A CA 1
ATOM 832 C C . GLY A 1 106 ? -5.579 -6.544 2.593 1.00 96.94 106 GLY A C 1
ATOM 833 O O . GLY A 1 106 ? -6.161 -6.696 3.666 1.00 96.94 106 GLY A O 1
ATOM 834 N N . ALA A 1 107 ? -6.227 -6.247 1.463 1.00 97.00 107 ALA A N 1
ATOM 835 C CA . ALA A 1 107 ? -7.669 -6.007 1.386 1.00 97.00 107 ALA A CA 1
ATOM 836 C C . ALA A 1 107 ? -8.487 -7.220 1.856 1.00 97.00 107 ALA A C 1
ATOM 838 O O . ALA A 1 107 ? -9.432 -7.072 2.626 1.00 97.00 107 ALA A O 1
ATOM 839 N N . LEU A 1 108 ? -8.105 -8.434 1.442 1.00 96.75 108 LEU A N 1
ATOM 840 C CA . LEU A 1 108 ? -8.751 -9.676 1.878 1.00 96.75 108 LEU A CA 1
ATOM 841 C C . LEU A 1 108 ? -8.555 -9.934 3.373 1.00 96.75 108 LEU A C 1
ATOM 843 O O . LEU A 1 108 ? -9.461 -10.451 4.026 1.00 96.75 108 LEU A O 1
ATOM 847 N N . SER A 1 109 ? -7.386 -9.586 3.913 1.00 95.69 109 SER A N 1
ATOM 848 C CA . SER A 1 109 ? -7.115 -9.690 5.348 1.00 95.69 109 SER A CA 1
ATOM 849 C C . SER A 1 109 ? -7.977 -8.698 6.132 1.00 95.69 109 SER A C 1
ATOM 851 O O . SER A 1 109 ? -8.674 -9.114 7.054 1.00 95.69 109 SER A O 1
ATOM 853 N N . ALA A 1 110 ? -8.034 -7.436 5.696 1.00 94.75 110 ALA A N 1
ATOM 854 C CA . ALA A 1 110 ? -8.885 -6.399 6.280 1.00 94.75 110 ALA A CA 1
ATOM 855 C C . ALA A 1 110 ? -10.375 -6.762 6.225 1.00 94.75 110 ALA A C 1
ATOM 857 O O . ALA A 1 110 ? -11.070 -6.677 7.231 1.00 94.75 110 ALA A O 1
ATOM 858 N N . HIS A 1 111 ? -10.857 -7.260 5.083 1.00 93.81 111 HIS A N 1
ATOM 859 C CA . HIS A 1 111 ? -12.245 -7.699 4.913 1.00 93.81 111 HIS A CA 1
ATOM 860 C C . HIS A 1 111 ? -12.626 -8.837 5.875 1.00 93.81 111 HIS A C 1
ATOM 862 O O . HIS A 1 111 ? -13.775 -8.956 6.285 1.00 93.81 111 HIS A O 1
ATOM 868 N N . ARG A 1 112 ? -11.660 -9.679 6.258 1.00 93.75 112 ARG A N 1
ATOM 869 C CA . ARG A 1 112 ? -11.848 -10.758 7.240 1.00 93.75 112 ARG A CA 1
ATOM 870 C C . ARG A 1 112 ? -11.638 -10.297 8.689 1.00 93.75 112 ARG A C 1
ATOM 872 O O . ARG A 1 112 ? -11.618 -11.150 9.574 1.00 93.75 112 ARG A O 1
ATOM 879 N N . GLY A 1 113 ? -11.410 -9.004 8.932 1.00 90.38 113 GLY A N 1
ATOM 880 C CA . GLY A 1 113 ? -11.069 -8.459 10.251 1.00 90.38 113 GLY A CA 1
ATOM 881 C C . GLY A 1 113 ? -9.697 -8.909 10.767 1.00 90.38 113 GLY A C 1
ATOM 882 O O . GLY A 1 113 ? -9.468 -8.955 11.973 1.00 90.38 113 GLY A O 1
ATOM 883 N N . GLN A 1 114 ? -8.784 -9.311 9.877 1.00 94.06 114 GLN A N 1
ATOM 884 C CA . GLN A 1 114 ? -7.491 -9.890 10.236 1.00 94.06 114 GLN A CA 1
ATOM 885 C C . GLN A 1 114 ? -6.364 -8.866 10.105 1.00 94.06 114 GLN A C 1
ATOM 887 O O . GLN A 1 114 ? -6.057 -8.397 9.009 1.00 94.06 114 GLN A O 1
ATOM 892 N N . MET A 1 115 ? -5.637 -8.644 11.199 1.00 94.69 115 MET A N 1
ATOM 893 C CA . MET A 1 115 ? -4.378 -7.895 11.202 1.00 94.69 115 MET A CA 1
ATOM 894 C C . MET A 1 115 ? -3.206 -8.782 10.750 1.00 94.69 115 MET A C 1
ATOM 896 O O . MET A 1 115 ? -2.287 -9.079 11.513 1.00 94.69 115 MET A O 1
ATOM 900 N N . LYS A 1 116 ? -3.263 -9.265 9.503 1.00 95.88 116 LYS A N 1
ATOM 901 C CA . LYS A 1 116 ? -2.200 -10.085 8.904 1.00 95.88 116 LYS A CA 1
ATOM 902 C C . LYS A 1 116 ? -1.150 -9.231 8.226 1.00 95.88 116 LYS A C 1
ATOM 904 O O . LYS A 1 116 ? -1.456 -8.335 7.442 1.00 95.88 116 LYS A O 1
ATOM 909 N N . GLU A 1 117 ? 0.104 -9.532 8.523 1.00 96.19 117 GLU A N 1
ATOM 910 C CA . GLU A 1 117 ? 1.233 -8.871 7.889 1.00 96.19 117 GLU A CA 1
ATOM 911 C C . GLU A 1 117 ? 1.337 -9.263 6.415 1.00 96.19 117 GLU A C 1
ATOM 913 O O . GLU A 1 117 ? 1.197 -10.435 6.054 1.00 96.19 117 GLU A O 1
ATOM 918 N N . LEU A 1 118 ? 1.554 -8.268 5.552 1.00 95.44 118 LEU A N 1
ATOM 919 C CA . LEU A 1 118 ? 1.878 -8.520 4.152 1.00 95.44 118 LEU A CA 1
ATOM 920 C C . LEU A 1 118 ? 3.213 -9.269 4.061 1.00 95.44 118 LEU A C 1
ATOM 922 O O . LEU A 1 118 ? 4.157 -8.924 4.782 1.00 95.44 118 LE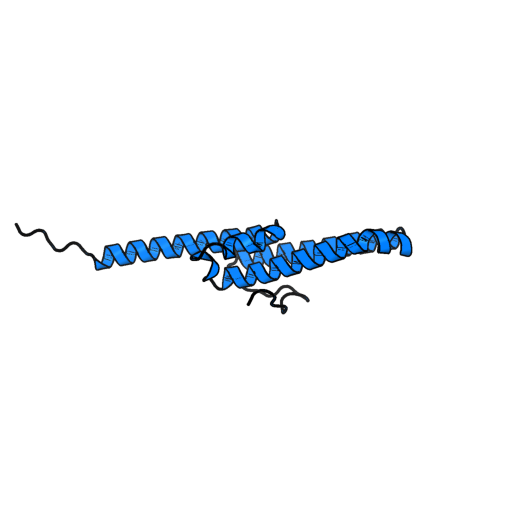U A O 1
ATOM 926 N N . PRO A 1 119 ? 3.351 -10.225 3.132 1.00 92.62 119 PRO A N 1
ATOM 927 C CA . PRO A 1 119 ? 4.642 -10.829 2.839 1.00 92.62 119 PRO A CA 1
ATOM 928 C C . PRO A 1 119 ? 5.702 -9.762 2.536 1.00 92.62 119 PRO A C 1
ATOM 930 O O . PRO A 1 119 ? 5.410 -8.772 1.866 1.00 92.62 119 PRO A O 1
ATOM 933 N N . LEU A 1 120 ? 6.932 -9.980 3.013 1.00 91.56 120 LEU A N 1
ATOM 934 C CA . LEU A 1 120 ? 8.129 -9.137 2.820 1.00 91.56 120 LEU A CA 1
ATOM 935 C C . LEU A 1 120 ? 8.096 -7.747 3.483 1.00 91.56 120 LEU A C 1
ATOM 937 O O . LEU A 1 120 ? 9.103 -7.326 4.043 1.00 91.56 120 LEU A O 1
ATOM 941 N N . ILE A 1 121 ? 6.967 -7.040 3.448 1.00 90.19 121 ILE A N 1
ATOM 942 C CA . ILE A 1 121 ? 6.873 -5.617 3.827 1.00 90.19 121 ILE A CA 1
ATOM 943 C C . ILE A 1 121 ? 6.008 -5.377 5.072 1.00 90.19 121 ILE A C 1
ATOM 945 O O . ILE A 1 121 ? 5.999 -4.280 5.624 1.00 90.19 121 ILE A O 1
ATOM 949 N N . GLY A 1 122 ? 5.281 -6.395 5.533 1.00 81.19 122 GLY A N 1
ATOM 950 C CA . GLY A 1 122 ? 4.286 -6.270 6.592 1.00 81.19 122 GLY A CA 1
ATOM 951 C C . GLY A 1 122 ? 4.840 -6.033 7.993 1.00 81.19 122 GLY A C 1
ATOM 952 O O . GLY A 1 122 ? 4.049 -5.686 8.858 1.00 81.19 122 GLY A O 1
ATOM 953 N N . HIS A 1 123 ? 6.150 -6.160 8.213 1.00 90.12 123 HIS A N 1
ATOM 954 C CA . HIS A 1 123 ? 6.799 -5.968 9.519 1.00 90.12 123 HIS A CA 1
ATOM 955 C C . HIS A 1 123 ? 7.169 -4.499 9.801 1.00 90.12 123 HIS A C 1
ATOM 957 O O . HIS A 1 123 ? 7.465 -4.135 10.939 1.00 90.12 123 HIS A O 1
ATOM 963 N N . PHE A 1 124 ? 7.169 -3.629 8.783 1.00 93.19 124 PHE A N 1
ATOM 964 C CA . PHE A 1 124 ? 7.485 -2.214 8.972 1.00 93.19 124 PHE A CA 1
ATOM 965 C C . PHE A 1 124 ? 6.321 -1.480 9.659 1.00 93.19 124 PHE A C 1
ATOM 967 O O . PHE A 1 124 ? 5.142 -1.762 9.422 1.00 93.19 124 PHE A O 1
ATOM 974 N N . ARG A 1 125 ? 6.653 -0.526 10.535 1.00 93.94 125 ARG A N 1
ATOM 975 C CA . ARG A 1 125 ? 5.696 0.341 11.239 1.00 93.94 125 ARG A CA 1
ATOM 976 C C . ARG A 1 125 ? 6.196 1.778 11.174 1.00 93.94 125 ARG A C 1
ATOM 978 O O . ARG A 1 125 ? 7.229 2.098 11.755 1.00 93.94 125 ARG A O 1
ATOM 985 N N . ILE A 1 126 ? 5.472 2.620 10.443 1.00 94.31 126 ILE A N 1
ATOM 986 C CA . ILE A 1 126 ? 5.800 4.039 10.242 1.00 94.31 126 ILE A CA 1
ATOM 987 C C . ILE A 1 126 ? 4.952 4.904 11.182 1.00 94.31 126 ILE A C 1
ATOM 989 O O . ILE A 1 126 ? 5.457 5.820 11.825 1.00 94.31 126 ILE A O 1
ATOM 993 N N . LEU A 1 127 ? 3.666 4.580 11.296 1.00 91.19 127 LEU A N 1
ATOM 994 C CA . LEU A 1 127 ? 2.693 5.231 12.163 1.00 91.19 127 LEU A CA 1
ATOM 995 C C . LEU A 1 127 ? 2.750 4.577 13.551 1.00 91.19 127 LEU A C 1
ATOM 997 O O . LEU A 1 127 ? 2.471 3.379 13.679 1.00 91.19 127 LEU A O 1
ATOM 1001 N N . LYS A 1 128 ? 3.134 5.368 14.561 1.00 81.25 128 LYS A N 1
ATOM 1002 C CA . LYS A 1 128 ? 3.318 4.953 15.963 1.00 81.25 128 LYS A CA 1
ATOM 1003 C C . LYS A 1 128 ? 2.096 5.167 16.809 1.00 81.25 128 LYS A C 1
ATOM 1005 O O . LYS A 1 128 ? 1.373 6.164 16.590 1.00 81.25 128 LYS A O 1
#

Solvent-accessible surface area (backbone atoms only — not comparable to full-atom values): 6996 Å² total; per-residue (Å²): 135,80,80,76,84,77,56,67,65,58,57,51,52,50,54,52,52,54,48,53,55,50,41,52,51,52,33,42,51,50,29,26,48,13,38,80,43,27,86,51,27,58,59,55,60,74,38,78,74,31,44,70,40,68,60,34,53,53,38,23,29,50,16,44,50,51,40,52,53,51,54,53,49,60,70,45,43,65,62,39,33,73,74,46,44,72,60,26,49,53,52,52,53,52,52,52,48,51,53,51,51,49,28,50,54,44,22,55,28,26,71,68,74,41,93,65,66,45,83,99,61,37,85,65,74,83,73,128